Protein AF-X0T7Q1-F1 (afdb_monomer)

Solvent-accessible surface area (backbone atoms only — not comparable to full-atom values): 3039 Å² total; per-residue (Å²): 122,94,91,68,90,72,76,96,78,86,51,79,44,76,41,60,41,73,89,83,52,58,70,58,58,47,55,76,73,45,87,84,57,47,78,48,74,41,96,53,64,84,125

Organism: NCBI:txid412755

Foldseek 3Di:
DPPDPDDDDAAEAEAQCDPPCPVVVCVVVDVGHHYDYDPHRPD

Radius of gyration: 12.13 Å; Cα contacts (8 Å, |Δi|>4): 37; chains: 1; bounding box: 29×13×30 Å

Nearest PDB structures (foldseek):
  7msp-assembly2_B  TM=9.066E-01  e=3.421E-01  Bacillus subtilis subsp. subtilis str. 168
  6p61-assembly3_C  TM=8.572E-01  e=6.887E-01  Leptospira borgpetersenii serovar Hardjo-bovis str. JB197
  6x5h-assembly1_D-2  TM=6.112E-01  e=4.249E+00  Homo sapiens

Secondary structure (DSSP, 8-state):
-TT--SSS---EEEE-S-SSSHHHHHHHH-SS-EEEE-SS---

Structure (mmCIF, N/CA/C/O backbone):
data_AF-X0T7Q1-F1
#
_entry.id   AF-X0T7Q1-F1
#
loop_
_atom_site.group_PDB
_atom_site.id
_atom_site.type_symbol
_atom_site.label_atom_id
_atom_site.label_alt_id
_atom_site.label_comp_id
_atom_site.label_asym_id
_atom_site.label_entity_id
_atom_site.label_seq_id
_atom_site.pdbx_PDB_ins_code
_atom_site.Cartn_x
_atom_site.Cartn_y
_atom_site.Cartn_z
_atom_site.occupancy
_atom_site.B_iso_or_equiv
_atom_site.auth_seq_id
_atom_site.auth_comp_id
_atom_site.auth_asym_id
_atom_site.auth_atom_id
_atom_site.pdbx_PDB_model_num
ATOM 1 N N . MET A 1 1 ? -10.725 1.891 12.267 1.00 64.69 1 MET A N 1
ATOM 2 C CA . MET A 1 1 ? -10.092 3.180 11.887 1.00 64.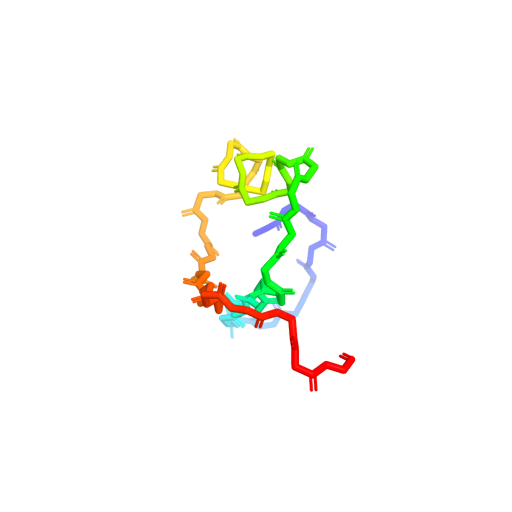69 1 MET A CA 1
ATOM 3 C C . MET A 1 1 ? -10.511 4.303 12.825 1.00 64.69 1 MET A C 1
ATOM 5 O O . MET A 1 1 ? -11.671 4.365 13.212 1.00 64.69 1 MET A O 1
ATOM 9 N N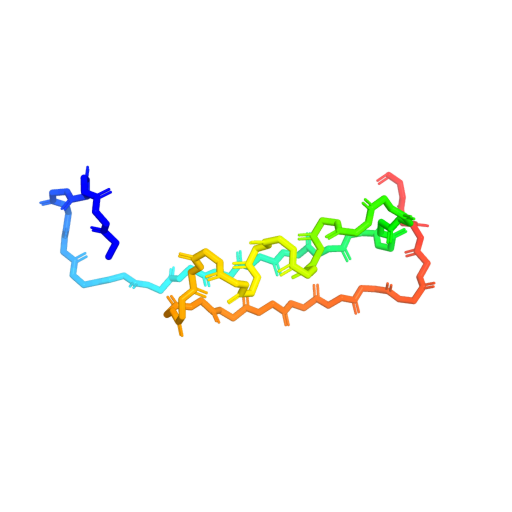 . LYS A 1 2 ? -9.581 5.192 13.191 1.00 64.25 2 LYS A N 1
ATOM 10 C CA . LYS A 1 2 ? -9.873 6.357 14.042 1.00 64.25 2 LYS A CA 1
ATOM 11 C C . LYS A 1 2 ? -10.729 7.358 13.243 1.00 64.25 2 LYS A C 1
ATOM 13 O O . LYS A 1 2 ? -10.264 7.836 12.217 1.00 64.25 2 LYS A O 1
ATOM 18 N N . 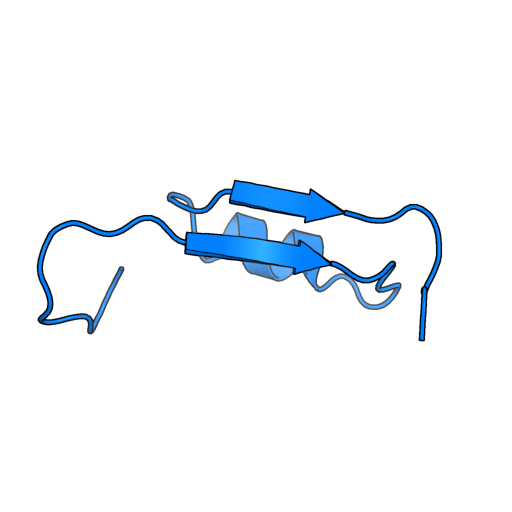GLY A 1 3 ? -11.954 7.653 13.691 1.00 75.94 3 GLY A N 1
ATOM 19 C CA . GLY A 1 3 ? -12.820 8.689 13.094 1.00 75.94 3 GLY A CA 1
ATOM 20 C C . GLY A 1 3 ? -13.918 8.219 12.127 1.00 75.94 3 GLY A C 1
ATOM 21 O O . GLY A 1 3 ? -14.546 9.062 11.498 1.00 75.94 3 GLY A O 1
ATOM 22 N N . GLN A 1 4 ? -14.177 6.914 12.009 1.00 73.75 4 GLN A N 1
ATOM 23 C CA . GLN A 1 4 ? -15.281 6.375 11.202 1.00 73.75 4 GLN A CA 1
ATOM 24 C C . GLN A 1 4 ? -16.482 6.021 12.095 1.00 73.75 4 GLN A C 1
ATOM 26 O O . GLN A 1 4 ? -16.307 5.335 13.099 1.00 73.75 4 GLN A O 1
ATOM 31 N N . SER A 1 5 ? -17.682 6.485 11.735 1.00 80.38 5 SER A N 1
ATOM 32 C CA . SER A 1 5 ? -18.940 6.284 12.479 1.00 80.38 5 SER A CA 1
ATOM 33 C C . SER A 1 5 ? -19.892 5.259 11.842 1.00 80.38 5 SER A C 1
ATOM 35 O O . SER A 1 5 ? -20.927 4.939 12.426 1.00 80.38 5 SER A O 1
ATOM 37 N N . LEU A 1 6 ? -19.562 4.737 10.657 1.00 77.25 6 LEU A N 1
ATOM 38 C CA . LEU A 1 6 ? -20.356 3.735 9.940 1.00 77.25 6 LEU A CA 1
ATOM 39 C C . LEU A 1 6 ? -20.115 2.299 10.440 1.00 77.25 6 LEU A C 1
ATOM 41 O O . LEU A 1 6 ? -19.148 2.007 11.143 1.00 77.25 6 LEU A O 1
ATOM 45 N N . LYS A 1 7 ? -21.028 1.403 10.031 1.00 78.75 7 LYS A N 1
ATOM 46 C CA . LYS A 1 7 ? -21.019 -0.055 10.261 1.00 78.75 7 LYS A CA 1
ATOM 47 C C . LYS A 1 7 ? -19.663 -0.717 9.931 1.00 78.75 7 LYS A C 1
ATOM 49 O O . LYS A 1 7 ? -18.840 -0.111 9.238 1.00 78.75 7 LYS A O 1
ATOM 54 N N . PRO A 1 8 ? -19.437 -1.975 10.372 1.00 78.06 8 PRO A N 1
ATOM 55 C CA . PRO A 1 8 ? -18.259 -2.741 9.971 1.00 78.06 8 PRO A CA 1
ATOM 56 C C . PRO A 1 8 ? -18.082 -2.708 8.451 1.00 78.06 8 PRO A C 1
ATOM 58 O O . PRO A 1 8 ? -19.024 -2.971 7.705 1.00 78.06 8 PRO A O 1
ATOM 61 N N . HIS A 1 9 ? -16.891 -2.326 8.011 1.00 85.81 9 HIS A N 1
ATOM 62 C CA . HIS A 1 9 ? -16.536 -2.140 6.611 1.00 85.81 9 HIS A CA 1
ATOM 63 C C . HIS A 1 9 ? -15.095 -2.597 6.412 1.00 85.81 9 HIS A C 1
ATOM 65 O O . HIS A 1 9 ? -14.300 -2.613 7.350 1.00 85.81 9 HIS A O 1
ATOM 71 N N . GLU A 1 10 ? -14.778 -2.956 5.176 1.00 90.88 10 GLU A N 1
ATOM 72 C CA . GLU A 1 10 ? -13.432 -3.294 4.740 1.00 90.88 10 GLU A CA 1
ATOM 73 C C . GLU A 1 10 ? -12.886 -2.163 3.867 1.00 90.88 10 GLU A C 1
ATOM 75 O O . GLU A 1 10 ? -13.640 -1.510 3.142 1.00 90.88 10 GLU A O 1
ATOM 80 N N . ILE A 1 11 ? -11.576 -1.926 3.937 1.00 90.62 11 ILE A N 1
ATOM 81 C CA . ILE A 1 11 ? -10.896 -0.924 3.117 1.00 90.62 11 ILE A CA 1
ATOM 82 C C . ILE A 1 11 ? -9.831 -1.615 2.277 1.00 90.62 11 ILE A C 1
ATOM 84 O O . ILE A 1 11 ? -8.888 -2.215 2.801 1.00 90.62 11 ILE A O 1
ATOM 88 N N . LEU A 1 12 ? -10.001 -1.501 0.960 1.00 94.94 12 LEU A N 1
ATOM 89 C CA . LEU A 1 12 ? -9.043 -1.944 -0.039 1.00 94.94 12 LEU A CA 1
ATOM 90 C C . LEU A 1 12 ? -8.358 -0.720 -0.641 1.00 94.94 12 LEU A C 1
ATOM 92 O O . LEU A 1 12 ? -9.019 0.203 -1.116 1.00 94.94 12 LEU A O 1
ATOM 96 N N . VAL A 1 13 ? -7.030 -0.729 -0.631 1.00 95.94 13 VAL A N 1
ATOM 97 C CA . VAL A 1 13 ? -6.190 0.295 -1.250 1.00 95.94 13 VAL A CA 1
ATOM 98 C C . VAL A 1 13 ? -5.515 -0.306 -2.472 1.00 95.94 13 VAL A C 1
ATOM 100 O O . VAL A 1 13 ? -4.865 -1.345 -2.374 1.00 95.94 13 VAL A O 1
ATOM 103 N N . PHE A 1 14 ? -5.644 0.367 -3.610 1.00 96.25 14 PHE A N 1
ATOM 104 C CA . PHE A 1 14 ? -4.932 0.023 -4.835 1.00 96.25 14 PHE A CA 1
ATOM 105 C C . PHE A 1 14 ? -3.772 0.999 -5.027 1.00 96.25 14 PHE A C 1
ATOM 107 O O . PHE A 1 14 ? -3.993 2.188 -5.250 1.00 96.25 14 PHE A O 1
ATOM 114 N N . ASP A 1 15 ? -2.543 0.500 -4.914 1.00 97.12 15 ASP A N 1
ATOM 115 C CA . ASP A 1 15 ? -1.338 1.252 -5.251 1.0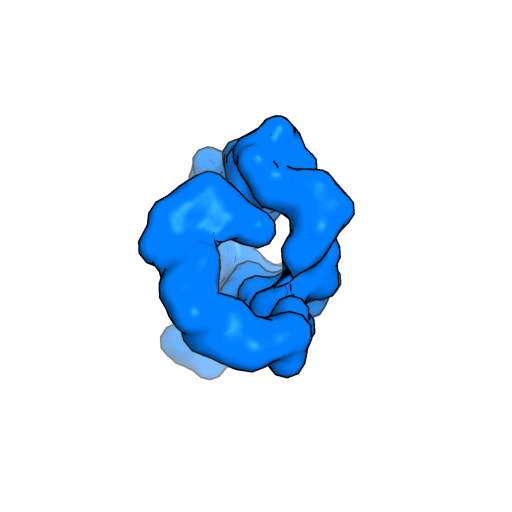0 97.12 15 ASP A CA 1
ATOM 116 C C . ASP A 1 15 ? -1.019 1.085 -6.742 1.00 97.12 15 ASP A C 1
ATOM 118 O O . ASP A 1 15 ? -0.756 -0.023 -7.214 1.00 97.12 15 ASP A O 1
ATOM 122 N N . ASN A 1 16 ? -1.030 2.188 -7.491 1.00 96.94 16 ASN A N 1
ATOM 123 C CA . ASN A 1 16 ? -0.804 2.196 -8.939 1.00 96.94 16 ASN A CA 1
ATOM 124 C C . ASN A 1 16 ? 0.691 2.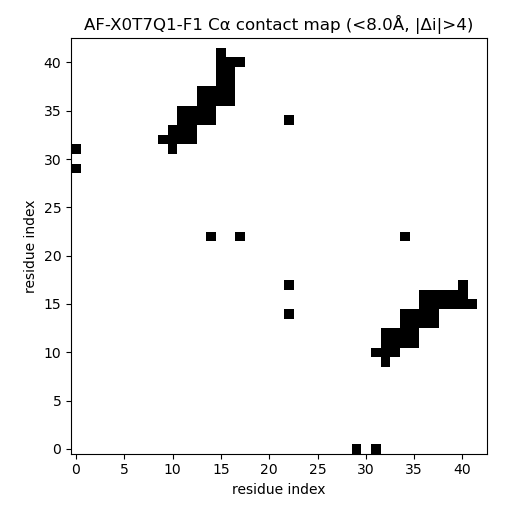361 -9.282 1.00 96.94 16 ASN A C 1
ATOM 126 O O . ASN A 1 16 ? 1.064 3.254 -10.047 1.00 96.94 16 ASN A O 1
ATOM 130 N N . ALA A 1 17 ? 1.525 1.500 -8.690 1.00 96.31 17 ALA A N 1
ATOM 131 C CA . ALA A 1 17 ? 2.986 1.486 -8.802 1.00 96.31 17 ALA A CA 1
ATOM 132 C C . ALA A 1 17 ? 3.665 2.785 -8.332 1.00 96.31 17 ALA A C 1
ATOM 134 O O . ALA A 1 17 ? 4.472 3.381 -9.052 1.00 96.31 17 ALA A O 1
ATOM 135 N N . SER A 1 18 ? 3.341 3.240 -7.120 1.00 96.12 18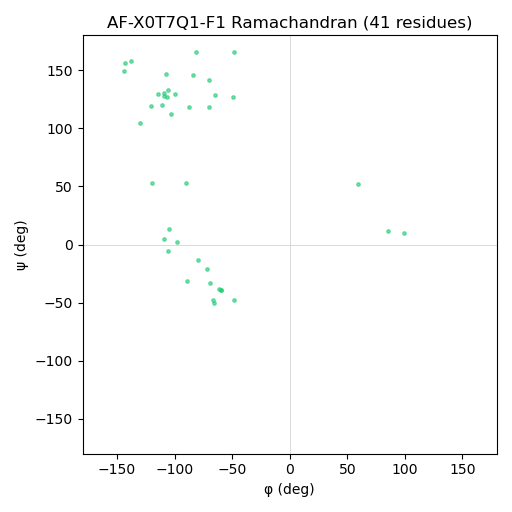 SER A N 1
ATOM 136 C CA . SER A 1 18 ? 3.967 4.442 -6.557 1.00 96.12 18 SER A CA 1
ATOM 137 C C . SER A 1 18 ? 5.441 4.194 -6.208 1.00 96.12 18 SER A C 1
ATOM 139 O O . SER A 1 18 ? 5.801 3.142 -5.679 1.00 96.12 18 SER A O 1
ATOM 141 N N . THR A 1 19 ? 6.306 5.187 -6.441 1.00 96.19 19 THR A N 1
ATOM 142 C CA . THR A 1 19 ? 7.759 5.114 -6.160 1.00 96.19 19 THR A CA 1
ATOM 143 C C . THR A 1 19 ? 8.203 5.991 -4.985 1.00 96.19 19 THR A C 1
ATOM 145 O O . THR A 1 19 ? 9.393 6.110 -4.709 1.00 96.19 19 THR A O 1
ATOM 148 N N . ASP A 1 20 ? 7.260 6.629 -4.299 1.00 95.56 20 ASP A N 1
ATOM 149 C CA . ASP A 1 20 ? 7.482 7.642 -3.258 1.00 95.56 20 ASP A CA 1
ATOM 150 C C . ASP A 1 20 ? 7.418 7.082 -1.824 1.00 95.56 20 ASP A C 1
ATOM 152 O O . ASP A 1 20 ? 7.546 7.818 -0.847 1.00 95.56 20 ASP A O 1
ATOM 156 N N . GLY A 1 21 ? 7.222 5.770 -1.680 1.00 95.81 21 GLY A N 1
ATOM 157 C CA . GLY A 1 21 ? 7.071 5.118 -0.382 1.00 95.81 21 GLY A CA 1
ATOM 158 C C . GLY A 1 21 ? 5.646 5.133 0.181 1.00 95.81 21 GLY A C 1
ATOM 159 O O . GLY A 1 21 ? 5.473 4.731 1.336 1.00 95.81 21 GLY A O 1
ATOM 160 N N . ALA A 1 22 ? 4.625 5.508 -0.602 1.00 96.00 22 ALA A N 1
ATOM 161 C CA . ALA A 1 22 ? 3.219 5.506 -0.184 1.00 96.00 22 ALA A CA 1
ATOM 162 C C . ALA A 1 22 ? 2.793 4.194 0.498 1.00 96.00 22 ALA A C 1
ATOM 164 O O . ALA A 1 22 ? 2.250 4.213 1.604 1.00 96.00 22 ALA A O 1
ATOM 165 N N . VAL A 1 23 ? 3.116 3.038 -0.095 1.00 95.69 23 VAL A N 1
ATOM 166 C CA . VAL A 1 23 ? 2.762 1.723 0.472 1.00 95.69 23 VAL A CA 1
ATOM 167 C C . VAL A 1 23 ? 3.359 1.510 1.863 1.00 95.69 23 VAL A C 1
ATOM 169 O O . VAL A 1 23 ? 2.685 0.969 2.740 1.00 95.69 23 VAL A O 1
ATOM 172 N N . LYS A 1 24 ? 4.602 1.948 2.094 1.00 95.94 24 LYS A N 1
ATOM 173 C CA . LYS A 1 24 ? 5.254 1.826 3.404 1.00 95.94 24 LYS A CA 1
ATOM 174 C C . LYS A 1 24 ? 4.533 2.683 4.444 1.00 95.94 24 LYS A C 1
ATOM 176 O O . LYS A 1 24 ? 4.135 2.162 5.482 1.00 95.94 24 LYS A O 1
ATOM 181 N N . ALA A 1 25 ? 4.296 3.956 4.130 1.00 96.38 25 ALA A N 1
ATOM 182 C CA . ALA A 1 25 ? 3.620 4.885 5.034 1.00 96.38 25 ALA A CA 1
ATOM 183 C C . ALA A 1 25 ? 2.199 4.415 5.393 1.00 96.38 25 ALA A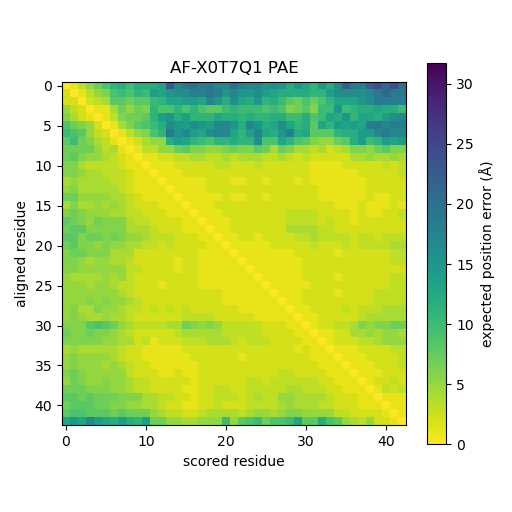 C 1
ATOM 185 O O . ALA A 1 25 ? 1.763 4.521 6.540 1.00 96.38 25 ALA A O 1
ATOM 186 N N . ILE A 1 26 ? 1.480 3.858 4.417 1.00 94.62 26 ILE A N 1
ATOM 187 C CA . ILE A 1 26 ? 0.133 3.325 4.613 1.00 94.62 26 ILE A CA 1
ATOM 188 C C . ILE A 1 26 ? 0.163 2.093 5.535 1.00 94.62 26 ILE A C 1
ATOM 190 O O . ILE A 1 26 ? -0.615 2.048 6.488 1.00 94.62 26 ILE A O 1
ATOM 194 N N . LYS A 1 27 ? 1.070 1.131 5.301 1.00 93.69 27 LYS A N 1
ATOM 195 C CA . LYS A 1 27 ? 1.218 -0.076 6.141 1.00 93.69 27 LYS A CA 1
ATOM 196 C C . LYS A 1 27 ? 1.590 0.254 7.588 1.00 93.69 27 LYS A C 1
ATOM 198 O O . LYS A 1 27 ? 1.094 -0.391 8.504 1.00 93.69 27 LYS A O 1
ATOM 203 N N . GLU A 1 28 ? 2.442 1.256 7.798 1.00 95.50 28 GLU A N 1
ATOM 204 C CA . GLU A 1 28 ? 2.843 1.704 9.140 1.00 95.50 28 GLU A CA 1
ATOM 205 C C . GLU A 1 28 ? 1.695 2.397 9.891 1.00 95.50 28 GLU A C 1
ATOM 207 O O . GLU A 1 28 ? 1.592 2.285 11.113 1.00 95.50 28 GLU A O 1
ATOM 212 N N . ARG A 1 29 ? 0.815 3.107 9.172 1.00 94.50 29 ARG A N 1
ATOM 213 C CA . ARG A 1 29 ? -0.271 3.898 9.770 1.00 94.50 29 ARG A CA 1
ATOM 214 C C . ARG A 1 29 ? -1.570 3.120 9.970 1.00 94.50 29 ARG A C 1
ATOM 216 O O . ARG A 1 29 ? -2.326 3.438 10.891 1.00 94.50 29 ARG A O 1
ATOM 223 N N . PHE A 1 30 ? -1.862 2.151 9.107 1.00 92.00 30 PHE A N 1
ATOM 224 C CA . PHE A 1 30 ? -3.129 1.425 9.097 1.00 92.00 30 PHE A CA 1
ATOM 225 C C . PHE A 1 30 ? -2.882 -0.084 9.068 1.00 92.00 30 PHE A C 1
ATOM 227 O O . PHE A 1 30 ? -2.559 -0.655 8.033 1.00 92.00 30 PHE A O 1
ATOM 234 N N . SER A 1 31 ? -3.081 -0.736 10.214 1.00 89.62 31 SER A N 1
ATOM 235 C CA . SER A 1 31 ? -2.901 -2.185 10.364 1.00 89.62 31 SER A CA 1
ATOM 236 C C . SER A 1 31 ? -4.076 -3.025 9.851 1.00 89.62 31 SER A C 1
ATOM 238 O O . SER A 1 31 ? -3.936 -4.233 9.707 1.00 89.62 31 SER A O 1
ATOM 240 N N . ASP A 1 32 ? -5.226 -2.399 9.593 1.00 90.50 32 ASP A N 1
ATOM 241 C CA . ASP A 1 32 ? -6.496 -3.064 9.270 1.00 90.50 32 ASP A CA 1
ATOM 242 C C . ASP A 1 32 ? -7.005 -2.645 7.882 1.00 90.50 32 ASP A C 1
ATOM 244 O O . ASP A 1 32 ? -8.100 -2.106 7.721 1.00 90.50 32 ASP A O 1
ATOM 248 N N . ILE A 1 33 ? -6.140 -2.790 6.876 1.00 93.06 33 ILE A N 1
ATOM 249 C CA . ILE A 1 33 ? -6.473 -2.569 5.465 1.00 93.06 33 ILE A CA 1
ATOM 250 C C . ILE A 1 33 ? -5.845 -3.658 4.597 1.00 93.06 33 ILE A C 1
ATOM 252 O O . ILE A 1 33 ? -4.822 -4.247 4.955 1.00 93.06 33 ILE A O 1
ATOM 256 N N . LYS A 1 34 ? -6.407 -3.871 3.407 1.00 95.44 34 LYS A N 1
ATOM 257 C CA . LYS A 1 34 ? -5.788 -4.703 2.368 1.00 95.44 34 LYS A CA 1
ATOM 258 C C . LYS A 1 34 ? -5.219 -3.817 1.270 1.00 95.44 34 LYS A C 1
ATOM 260 O O . LYS A 1 34 ? -5.900 -2.912 0.798 1.00 95.44 34 LYS A O 1
ATOM 265 N N . ILE A 1 35 ? -3.980 -4.082 0.861 1.00 95.81 35 ILE A N 1
ATOM 266 C CA . ILE A 1 35 ? -3.307 -3.334 -0.208 1.00 95.81 35 ILE A CA 1
ATOM 267 C C . ILE A 1 35 ? -3.064 -4.266 -1.392 1.00 95.81 35 ILE A C 1
ATOM 269 O O . ILE A 1 35 ? -2.492 -5.342 -1.219 1.00 95.81 35 ILE A O 1
ATOM 273 N N . ILE A 1 36 ? -3.461 -3.825 -2.581 1.00 96.38 36 ILE A N 1
ATOM 274 C CA . ILE A 1 36 ? -3.137 -4.442 -3.868 1.00 96.38 36 ILE A CA 1
ATOM 275 C C . ILE A 1 36 ? -2.195 -3.479 -4.587 1.00 96.38 36 ILE A C 1
ATOM 277 O O . ILE A 1 36 ? -2.555 -2.327 -4.8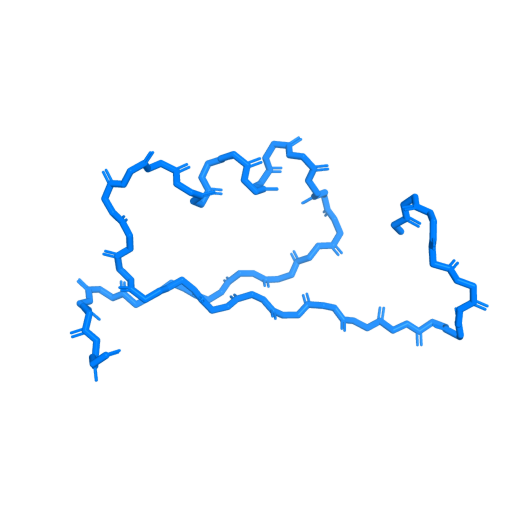11 1.00 96.38 36 ILE A O 1
ATOM 281 N N . GLN A 1 37 ? -0.984 -3.929 -4.903 1.00 96.19 37 GLN A N 1
ATOM 282 C CA . GLN A 1 37 ? 0.028 -3.115 -5.571 1.00 96.19 37 GLN A CA 1
ATOM 283 C C . GLN A 1 37 ? 0.222 -3.601 -7.004 1.00 96.19 37 GLN A C 1
ATOM 285 O O . GLN A 1 37 ? 0.400 -4.796 -7.231 1.00 96.19 37 GLN A O 1
ATOM 290 N N . ASN A 1 38 ? 0.188 -2.668 -7.951 1.00 96.81 38 ASN A N 1
ATOM 291 C CA . ASN A 1 38 ? 0.525 -2.935 -9.341 1.00 96.81 38 ASN A CA 1
ATOM 292 C C . ASN A 1 38 ? 2.038 -2.845 -9.558 1.00 96.81 38 ASN A C 1
ATOM 294 O O . ASN A 1 38 ? 2.699 -1.967 -9.007 1.00 96.81 38 ASN A O 1
ATOM 298 N N . ASP A 1 39 ? 2.556 -3.680 -10.459 1.00 95.81 39 ASP A N 1
ATOM 299 C CA . ASP A 1 39 ? 3.963 -3.626 -10.884 1.00 95.81 39 ASP A CA 1
ATOM 300 C C . ASP A 1 39 ? 4.267 -2.409 -11.776 1.00 95.81 39 ASP A C 1
ATOM 302 O O . ASP A 1 39 ? 5.418 -2.004 -11.928 1.00 95.81 39 ASP A O 1
ATOM 306 N N . ARG A 1 40 ? 3.234 -1.830 -12.402 1.00 95.69 40 ARG A N 1
ATOM 307 C CA . ARG A 1 40 ? 3.343 -0.663 -13.284 1.00 95.69 40 ARG A CA 1
ATOM 308 C C . ARG A 1 40 ? 2.143 0.267 -13.150 1.00 95.69 40 ARG A C 1
ATOM 310 O O . ARG A 1 40 ? 1.019 -0.187 -12.923 1.00 95.69 40 ARG A O 1
ATOM 317 N N . ASN A 1 41 ? 2.385 1.557 -13.360 1.00 92.94 41 ASN A N 1
ATOM 318 C CA . ASN A 1 41 ? 1.326 2.551 -13.425 1.00 92.94 41 ASN A C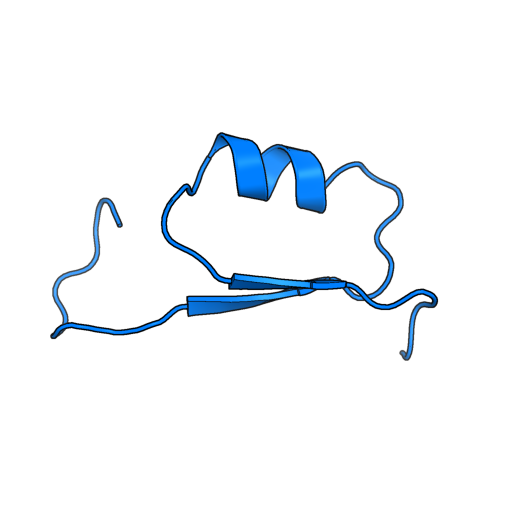A 1
ATOM 319 C C . ASN A 1 41 ? 0.440 2.267 -14.650 1.00 92.94 41 ASN A C 1
ATOM 321 O O . ASN A 1 41 ? 0.947 2.049 -15.753 1.00 92.94 41 ASN A O 1
ATOM 325 N N . SER A 1 42 ? -0.871 2.204 -14.433 1.00 93.25 42 SER A N 1
ATOM 326 C CA . SER A 1 42 ? -1.859 1.826 -15.452 1.00 93.25 42 SER A CA 1
ATOM 327 C C . SER A 1 42 ? -2.667 3.007 -16.009 1.00 93.25 42 SER A C 1
ATOM 329 O O . SER A 1 42 ? -3.668 2.769 -16.686 1.00 93.25 42 SER A O 1
ATOM 331 N N . GLY A 1 43 ? -2.239 4.251 -15.756 1.00 72.62 43 GLY A N 1
ATOM 332 C CA . GLY A 1 43 ? -2.965 5.477 -16.115 1.00 72.62 43 GLY A CA 1
ATOM 333 C C . GLY A 1 43 ? -3.282 6.346 -14.911 1.00 72.62 43 GLY A C 1
ATOM 334 O O . GLY A 1 43 ? -3.595 5.771 -13.841 1.00 72.62 43 GLY A O 1
#

Mean predicted aligned error: 4.47 Å

InterPro domains:
  IPR001173 Glycosyltransferase 2-like [PF00535] (4-43)
  IPR029044 Nucleotide-diphospho-sugar transferases [G3DSA:3.90.550.10] (1-43)
  IPR029044 Nucleotide-diphospho-sugar transferases [SSF53448] (3-43)

pLDDT: mean 90.23, std 9.03, range [64.25, 97.12]

Sequence (43 aa):
MKGQSLKPHEILVFDNASTDGAVKAIKERFSDIKIIQNDRNSG